Protein AF-A0A239CRB0-F1 (afdb_monomer)

Solvent-accessible surface area (backbone atoms only — not comparable to full-atom values): 4917 Å² total; per-residue (Å²): 134,61,72,75,78,77,42,79,79,86,55,79,52,30,35,32,21,69,44,71,66,49,44,47,54,50,48,21,65,73,70,72,38,98,81,66,84,57,69,67,38,76,74,44,45,62,36,23,24,39,34,59,51,98,89,42,80,48,74,47,40,50,65,60,43,50,77,71,72,47,65,74,43,77,57,84,75,82,84,131

Foldseek 3Di:
DDPCVVDVQPDFAKEFEQALVLVQQVCCVLVVHPDDDPVLCVVAPSQWMWTQDPSDIDIDGVVVCVVVVHDYDYRPHDDD

Radius of gyration: 11.85 Å; Cα contacts (8 Å, |Δi|>4): 120; chains: 1; bounding box: 26×25×32 Å

Nearest PDB structures (foldseek):
  8fqc-assembly1_A  TM=5.863E-01  e=3.894E+00  Agrobacterium phage Milano
  7pub-assembly1_IA  TM=3.514E-01  e=7.694E+00  Trypanosoma brucei brucei

Structure (mmCIF, N/CA/C/O backbone):
data_AF-A0A239CRB0-F1
#
_entry.id   AF-A0A239CRB0-F1
#
loop_
_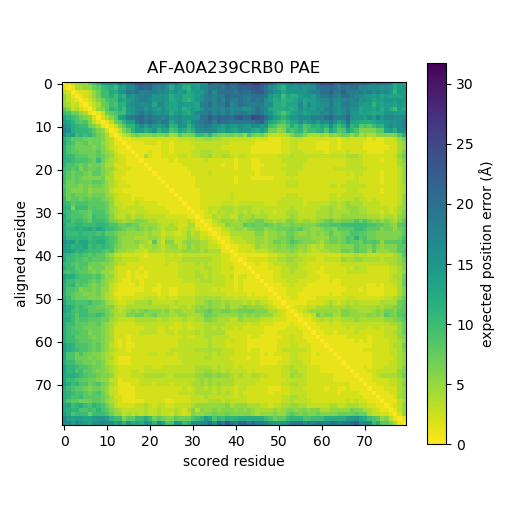atom_site.group_PDB
_atom_site.id
_atom_site.type_symbol
_atom_site.label_atom_id
_atom_site.label_alt_id
_atom_site.label_comp_id
_atom_site.label_asym_id
_atom_site.label_entity_id
_atom_site.label_seq_id
_atom_site.pdbx_PDB_ins_code
_atom_site.Cartn_x
_atom_site.Cartn_y
_atom_site.Cartn_z
_atom_site.occupancy
_atom_site.B_iso_or_equiv
_atom_site.auth_seq_id
_atom_site.auth_comp_id
_atom_site.auth_asym_id
_atom_site.auth_atom_id
_atom_site.pdbx_PDB_model_num
ATOM 1 N N . MET A 1 1 ? -15.991 9.881 10.376 1.00 51.09 1 MET A N 1
ATOM 2 C CA . MET A 1 1 ? -15.955 10.111 8.917 1.00 51.09 1 MET A CA 1
ATOM 3 C C . MET A 1 1 ? -16.075 8.753 8.241 1.00 51.09 1 MET A C 1
ATOM 5 O O . MET A 1 1 ? -15.398 7.842 8.708 1.00 51.09 1 MET A O 1
ATOM 9 N N . LYS A 1 2 ? -16.982 8.544 7.275 1.00 47.09 2 LYS A N 1
ATOM 10 C CA . LYS A 1 2 ? -17.062 7.245 6.581 1.00 47.09 2 LYS A CA 1
ATOM 11 C C . LYS A 1 2 ? -16.018 7.239 5.460 1.00 47.09 2 LYS A C 1
ATOM 13 O O . LYS A 1 2 ? -15.795 8.263 4.835 1.00 47.09 2 LYS A O 1
ATOM 18 N N . LEU A 1 3 ? -15.378 6.098 5.200 1.00 51.34 3 LEU 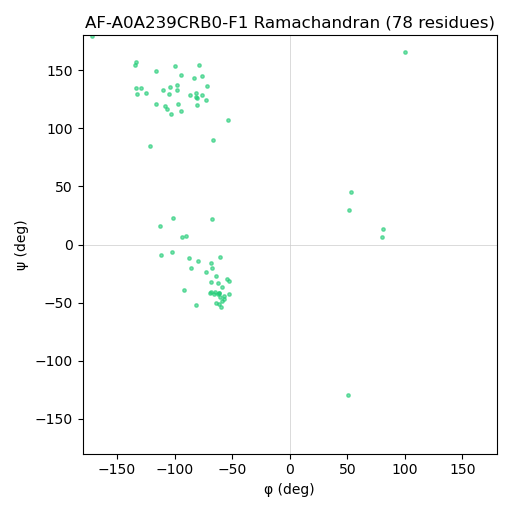A 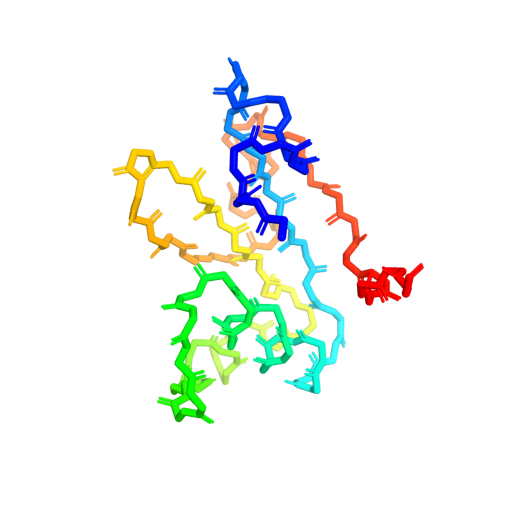N 1
ATOM 19 C CA . LEU A 1 3 ? -14.335 5.944 4.164 1.00 51.34 3 LEU A CA 1
ATOM 20 C C . LEU A 1 3 ? -14.787 6.396 2.762 1.00 51.34 3 LEU A C 1
ATOM 22 O O . LEU A 1 3 ? -13.981 6.901 1.987 1.00 51.34 3 LEU A O 1
ATOM 26 N N . GLN A 1 4 ? -16.089 6.279 2.485 1.00 49.94 4 GLN A N 1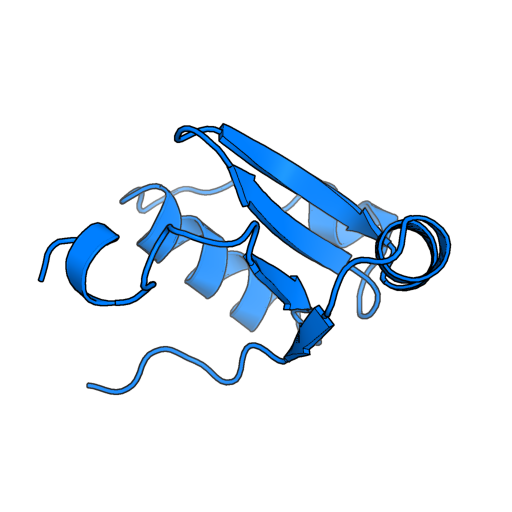
ATOM 27 C CA . GLN A 1 4 ? -16.732 6.740 1.249 1.00 49.94 4 GLN A CA 1
ATOM 28 C C . GLN A 1 4 ? -16.736 8.272 1.101 1.00 49.94 4 GLN A C 1
ATOM 30 O O . GLN A 1 4 ? -16.887 8.776 -0.004 1.00 49.94 4 GLN A O 1
ATOM 35 N N . ASP A 1 5 ? -16.563 9.007 2.205 1.00 50.69 5 ASP A N 1
ATOM 36 C CA . ASP A 1 5 ? -16.505 10.472 2.217 1.00 50.69 5 ASP A CA 1
ATOM 37 C C . ASP A 1 5 ? -15.078 10.992 1.935 1.00 50.69 5 ASP A C 1
ATOM 39 O O . ASP A 1 5 ? -14.912 12.150 1.562 1.00 50.69 5 ASP A O 1
ATOM 43 N N . VAL A 1 6 ? -14.043 10.156 2.127 1.00 55.00 6 VAL A N 1
ATOM 44 C CA . VAL A 1 6 ? -12.618 10.533 1.973 1.00 55.00 6 VAL A CA 1
ATOM 45 C C . VAL A 1 6 ? -12.116 10.261 0.563 1.00 55.00 6 VAL A C 1
ATOM 47 O O . VAL A 1 6 ? -11.362 11.051 -0.002 1.00 55.00 6 VAL A O 1
ATOM 50 N N . PHE A 1 7 ? -12.548 9.144 -0.013 1.00 58.69 7 PHE A N 1
ATOM 51 C CA . PHE A 1 7 ? -12.226 8.784 -1.382 1.00 58.69 7 PHE A CA 1
ATOM 52 C C . PHE A 1 7 ? -13.485 8.934 -2.211 1.00 58.69 7 PHE A C 1
ATOM 54 O O . PHE A 1 7 ? -14.481 8.267 -1.953 1.00 58.69 7 PHE A O 1
ATOM 61 N N . ASN A 1 8 ? -13.448 9.810 -3.211 1.00 51.31 8 ASN A N 1
ATOM 62 C CA . ASN A 1 8 ? -14.494 9.875 -4.219 1.00 51.31 8 ASN A CA 1
ATOM 63 C C . ASN A 1 8 ? -14.421 8.560 -5.021 1.00 51.31 8 ASN A C 1
ATOM 65 O O . ASN A 1 8 ? -13.634 8.453 -5.957 1.00 51.31 8 ASN A O 1
ATOM 69 N N . MET A 1 9 ? -15.153 7.528 -4.578 1.00 52.50 9 MET A N 1
ATOM 70 C CA . MET A 1 9 ? -15.006 6.111 -4.973 1.00 52.50 9 MET A CA 1
ATOM 71 C C . MET A 1 9 ? -15.382 5.801 -6.439 1.00 52.50 9 MET A C 1
ATOM 73 O O . MET A 1 9 ? -15.718 4.665 -6.762 1.00 52.50 9 MET A O 1
ATOM 77 N N . SER A 1 10 ? -15.367 6.787 -7.339 1.00 48.41 10 SER A N 1
ATOM 78 C CA . SER A 1 10 ? -15.644 6.579 -8.762 1.00 48.41 10 SER A CA 1
ATOM 79 C C . SER A 1 10 ? -14.453 6.010 -9.543 1.00 48.41 10 SER A C 1
ATOM 81 O O . SER A 1 10 ? -14.651 5.552 -10.663 1.00 48.41 10 SER A O 1
ATOM 83 N N . GLU A 1 11 ? -13.239 6.019 -8.981 1.00 56.59 11 GLU A N 1
ATOM 84 C CA . GLU A 1 11 ? -12.029 5.478 -9.617 1.00 56.59 11 GLU A CA 1
ATOM 85 C C . GLU A 1 11 ? -11.237 4.608 -8.626 1.00 56.59 11 GLU A C 1
ATOM 87 O O . GLU A 1 11 ? -11.032 4.999 -7.471 1.00 56.59 11 GLU A O 1
ATOM 92 N N . SER A 1 12 ? -10.790 3.424 -9.069 1.00 65.19 12 SER A N 1
ATOM 93 C CA . SER A 1 12 ? -9.895 2.554 -8.296 1.00 65.19 12 SER A CA 1
ATOM 94 C C . SER A 1 12 ? -8.659 3.339 -7.869 1.00 65.19 12 SER A C 1
ATOM 96 O O . SER A 1 12 ? -7.798 3.664 -8.686 1.00 65.19 12 SER A O 1
ATOM 98 N N . THR A 1 13 ? -8.578 3.675 -6.584 1.00 78.06 13 THR A N 1
ATOM 99 C CA . THR A 1 13 ? -7.492 4.505 -6.069 1.00 78.06 13 THR A CA 1
ATOM 100 C C . THR A 1 13 ? -6.416 3.612 -5.467 1.00 78.06 13 THR A C 1
ATOM 102 O O . THR A 1 13 ? -6.684 2.841 -4.542 1.00 78.06 13 THR A O 1
ATOM 105 N N . VAL A 1 14 ? -5.195 3.719 -5.994 1.00 91.31 14 VAL A N 1
ATOM 106 C CA . VAL A 1 14 ? -4.034 2.946 -5.540 1.00 91.31 14 VAL A CA 1
ATOM 107 C C . VAL A 1 14 ? -3.105 3.836 -4.724 1.00 91.31 14 VAL A C 1
ATOM 109 O O . VAL A 1 14 ? -2.693 4.907 -5.177 1.00 91.31 14 VAL A O 1
ATOM 112 N N . PHE A 1 15 ? -2.730 3.367 -3.536 1.00 92.56 15 PHE A N 1
ATOM 113 C CA . PHE A 1 15 ? -1.842 4.070 -2.618 1.00 92.56 15 PHE A CA 1
ATOM 114 C C . PHE A 1 15 ? -0.538 3.316 -2.398 1.00 92.56 15 PHE A C 1
ATOM 116 O O . PHE A 1 15 ? -0.532 2.199 -1.883 1.00 92.56 15 PHE A O 1
ATOM 123 N N . GLN A 1 16 ? 0.580 3.958 -2.717 1.00 95.19 16 GLN A N 1
ATOM 124 C CA . GLN A 1 16 ? 1.910 3.500 -2.338 1.00 95.19 16 GLN A CA 1
ATOM 125 C C . GLN A 1 16 ? 2.217 3.916 -0.901 1.00 95.19 16 GLN A C 1
ATOM 127 O O . GLN A 1 16 ? 2.185 5.104 -0.569 1.00 95.19 16 GLN A O 1
ATOM 132 N N . CYS A 1 17 ? 2.604 2.950 -0.075 1.00 94.44 17 CYS A N 1
ATOM 133 C CA . CYS A 1 17 ? 3.238 3.214 1.214 1.00 94.44 17 CYS A CA 1
ATOM 134 C C . CYS A 1 17 ? 4.756 3.085 1.041 1.00 94.44 17 CYS A C 1
ATOM 136 O O . CYS A 1 17 ? 5.222 2.120 0.443 1.00 94.44 17 CYS A O 1
ATOM 138 N N . VAL A 1 18 ? 5.543 4.042 1.545 1.00 93.62 18 VAL A N 1
ATOM 139 C CA . VAL A 1 18 ? 7.019 4.010 1.435 1.00 93.62 18 VAL A CA 1
ATOM 140 C C . VAL A 1 18 ? 7.701 3.560 2.726 1.00 93.62 18 VAL A C 1
ATOM 142 O O . VAL A 1 18 ? 8.901 3.299 2.733 1.00 93.62 18 VAL A O 1
ATOM 145 N N . THR A 1 19 ? 6.938 3.383 3.809 1.00 95.06 19 THR A N 1
ATOM 146 C CA . THR A 1 19 ? 7.406 2.769 5.061 1.00 95.06 19 THR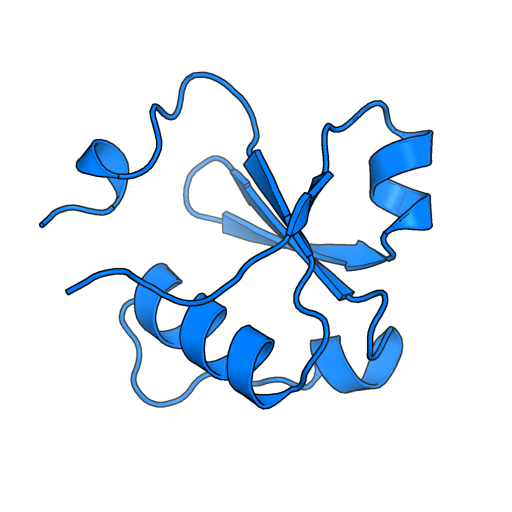 A CA 1
ATOM 147 C C . THR A 1 19 ? 6.414 1.729 5.592 1.00 95.06 19 THR A C 1
ATOM 149 O O . THR A 1 19 ? 5.214 1.804 5.327 1.00 95.06 19 THR A O 1
ATOM 152 N N . GLN A 1 20 ? 6.897 0.787 6.414 1.00 94.56 20 GLN A N 1
ATOM 153 C CA . GLN A 1 20 ? 6.032 -0.199 7.078 1.00 94.56 20 GLN A CA 1
ATOM 154 C C . GLN A 1 20 ? 5.027 0.463 8.025 1.00 94.56 20 GLN A C 1
ATOM 156 O O . GLN A 1 20 ? 3.908 -0.025 8.181 1.00 94.56 20 GLN A O 1
ATOM 161 N N . LEU A 1 21 ? 5.418 1.579 8.651 1.00 93.56 21 LEU A N 1
ATOM 162 C CA . LEU A 1 21 ? 4.535 2.360 9.511 1.00 93.56 21 LEU A CA 1
ATOM 163 C C . LEU A 1 21 ? 3.343 2.886 8.707 1.00 93.56 21 LEU A C 1
ATOM 165 O O . LEU A 1 21 ? 2.206 2.608 9.069 1.00 93.56 21 LEU A O 1
ATOM 169 N N . GLN A 1 22 ? 3.609 3.526 7.567 1.00 93.25 22 GLN A N 1
ATOM 170 C CA . GLN A 1 22 ? 2.572 3.993 6.645 1.00 93.25 22 GLN A CA 1
ATOM 171 C C . GLN A 1 22 ? 1.665 2.860 6.163 1.00 93.25 22 GLN A C 1
ATOM 173 O O . GLN A 1 22 ? 0.452 3.018 6.174 1.00 93.25 22 GLN A O 1
ATOM 178 N N . ALA A 1 23 ? 2.230 1.706 5.793 1.00 93.62 23 ALA A N 1
ATOM 179 C CA . ALA A 1 23 ? 1.441 0.542 5.389 1.00 93.62 23 ALA A CA 1
ATOM 180 C C . ALA A 1 23 ? 0.526 0.043 6.517 1.00 93.62 23 ALA A C 1
ATOM 182 O O . ALA A 1 23 ? -0.639 -0.281 6.290 1.00 93.62 23 ALA A O 1
ATOM 183 N N . THR A 1 24 ? 1.042 0.019 7.748 1.00 93.06 24 THR A N 1
ATOM 184 C CA . THR A 1 24 ? 0.269 -0.365 8.934 1.00 93.06 24 THR A CA 1
ATOM 185 C C . THR A 1 24 ? -0.863 0.627 9.185 1.00 93.06 24 THR A C 1
ATOM 187 O O . THR A 1 24 ? -2.007 0.218 9.343 1.00 93.06 24 THR A O 1
ATOM 190 N N . GLU A 1 25 ? -0.565 1.925 9.211 1.00 91.88 25 GLU A N 1
ATOM 191 C CA . GLU A 1 25 ? -1.550 2.991 9.430 1.00 91.88 25 GLU A CA 1
ATOM 192 C C . GLU A 1 25 ? -2.619 3.022 8.338 1.00 91.88 25 GLU A C 1
ATOM 194 O O . GLU A 1 25 ? -3.805 3.156 8.637 1.00 91.88 25 GLU A O 1
ATOM 199 N N . PHE A 1 26 ? -2.213 2.852 7.080 1.00 90.44 26 PHE A N 1
ATOM 200 C CA . PHE A 1 26 ? -3.125 2.791 5.949 1.00 90.44 26 PHE A CA 1
ATOM 201 C C . PHE A 1 26 ? -4.116 1.637 6.115 1.00 90.44 26 PHE A C 1
ATOM 203 O O . PHE A 1 26 ? -5.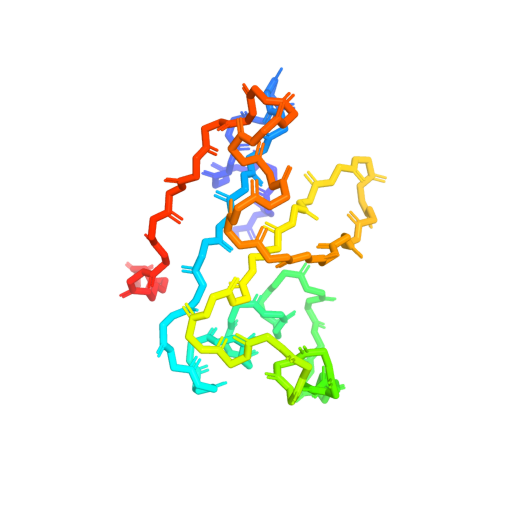324 1.864 6.111 1.00 90.44 26 PHE A O 1
ATOM 210 N N . LEU A 1 27 ? -3.618 0.417 6.347 1.00 90.12 27 LEU A N 1
ATOM 211 C CA . LEU A 1 27 ? -4.461 -0.768 6.506 1.00 90.12 27 LEU A CA 1
ATOM 212 C C . LEU A 1 27 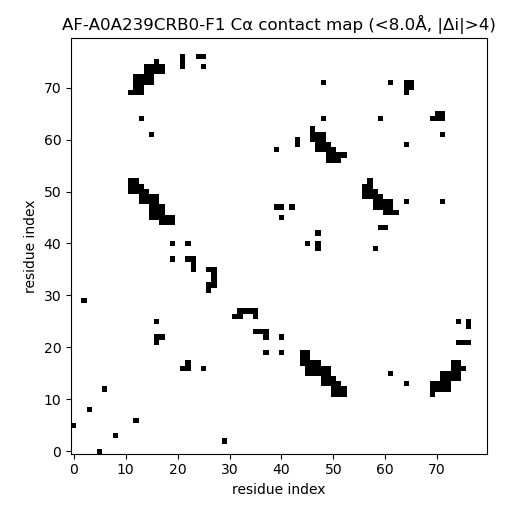? -5.358 -0.693 7.745 1.00 90.12 27 LEU A C 1
ATOM 214 O O . LEU A 1 27 ? -6.524 -1.067 7.653 1.00 90.12 27 LEU A O 1
ATOM 218 N N . ARG A 1 28 ? -4.853 -0.202 8.886 1.00 90.12 28 ARG A N 1
ATOM 219 C CA . ARG A 1 28 ? -5.659 -0.063 10.114 1.00 90.12 28 ARG A CA 1
ATOM 220 C C . ARG A 1 28 ? -6.869 0.827 9.890 1.00 90.12 28 ARG A C 1
ATOM 222 O O . ARG A 1 28 ? -7.984 0.442 10.230 1.00 90.12 28 ARG A O 1
ATOM 229 N N . THR A 1 29 ? -6.651 1.996 9.293 1.00 86.94 29 THR A N 1
ATOM 230 C CA . THR A 1 29 ? -7.734 2.940 9.011 1.00 86.94 29 THR A CA 1
ATOM 231 C C . THR A 1 29 ? -8.676 2.405 7.941 1.00 86.94 29 THR A C 1
ATOM 233 O O . THR A 1 29 ? -9.890 2.529 8.078 1.00 86.94 29 THR A O 1
ATOM 236 N N . LEU A 1 30 ? -8.133 1.781 6.894 1.00 84.12 30 LEU A N 1
ATOM 237 C CA . LEU A 1 30 ? -8.916 1.258 5.778 1.00 84.12 30 LEU A CA 1
ATOM 238 C C . LEU A 1 30 ? -9.835 0.104 6.191 1.00 84.12 30 LEU A C 1
ATOM 240 O O . LEU A 1 30 ? -10.990 0.059 5.778 1.00 84.12 30 LEU A O 1
ATOM 244 N N . LEU A 1 31 ? -9.324 -0.819 7.006 1.00 83.88 31 LEU A N 1
ATOM 245 C CA . LEU A 1 31 ? -10.059 -1.992 7.481 1.00 83.88 31 LEU A CA 1
ATOM 246 C C . LEU A 1 31 ? -10.856 -1.708 8.761 1.00 83.88 31 LEU A C 1
ATOM 248 O O . LEU A 1 31 ? -11.695 -2.517 9.144 1.00 83.88 31 LEU A O 1
ATOM 252 N N . ASN A 1 32 ? -10.622 -0.559 9.407 1.00 85.12 32 ASN A N 1
ATOM 253 C CA . ASN A 1 32 ? -11.139 -0.235 10.737 1.00 85.12 32 ASN A CA 1
ATOM 254 C C . ASN A 1 32 ? -10.788 -1.331 11.767 1.00 85.12 32 ASN A C 1
ATOM 256 O O . ASN A 1 32 ? -11.630 -1.776 12.549 1.00 85.12 32 ASN A O 1
ATOM 260 N N . GLU A 1 33 ? -9.530 -1.778 11.739 1.00 84.00 33 GLU A N 1
ATOM 261 C CA . GLU A 1 33 ? -8.999 -2.841 12.594 1.00 84.00 33 GLU A CA 1
ATOM 262 C C . GLU A 1 33 ? -7.705 -2.402 13.289 1.00 84.00 33 GLU A C 1
ATOM 264 O O . GLU A 1 33 ? -6.776 -1.914 12.652 1.00 84.00 33 GLU A O 1
ATOM 269 N N . ASP A 1 34 ? -7.579 -2.665 14.592 1.00 81.56 34 ASP A N 1
ATOM 270 C CA . ASP A 1 34 ? -6.357 -2.341 15.351 1.00 81.56 34 ASP A CA 1
ATOM 271 C C . ASP A 1 34 ? -5.176 -3.272 15.019 1.00 81.56 34 ASP A C 1
ATOM 273 O O . ASP A 1 34 ? -3.998 -2.932 15.216 1.00 81.56 34 ASP A O 1
ATOM 277 N N . ARG A 1 35 ? -5.472 -4.478 14.524 1.00 83.00 35 ARG A N 1
ATOM 278 C CA . ARG A 1 35 ? -4.497 -5.546 14.277 1.00 83.00 35 ARG A CA 1
ATOM 279 C C . ARG A 1 35 ? -4.503 -5.957 12.816 1.00 83.00 35 ARG A C 1
ATOM 281 O O . ARG A 1 35 ? -5.105 -6.955 12.449 1.00 83.00 35 ARG A O 1
ATOM 288 N N . VAL A 1 36 ? -3.749 -5.224 12.013 1.00 86.25 36 VAL A N 1
ATOM 289 C CA . VAL A 1 36 ? -3.546 -5.552 10.602 1.00 86.25 36 VAL A CA 1
ATOM 290 C C . VAL A 1 36 ? -2.230 -6.288 10.399 1.00 86.25 36 VAL A C 1
ATOM 292 O O . VAL A 1 36 ? -1.197 -5.943 10.978 1.00 86.25 36 VAL A O 1
ATOM 295 N N . SER A 1 37 ? -2.272 -7.324 9.568 1.00 81.25 37 SER A N 1
ATOM 296 C CA . SER A 1 37 ? -1.069 -8.008 9.112 1.00 81.25 37 SER A CA 1
ATOM 297 C C . SER A 1 37 ? -0.380 -7.168 8.042 1.00 81.25 37 SER A C 1
ATOM 299 O O . SER A 1 37 ? -0.997 -6.794 7.048 1.00 81.25 37 SER A O 1
ATOM 301 N N . THR A 1 38 ? 0.916 -6.915 8.216 1.00 82.50 38 THR A N 1
ATOM 302 C CA . THR A 1 38 ? 1.759 -6.285 7.190 1.00 82.50 38 THR A CA 1
ATOM 303 C C . THR A 1 38 ? 2.620 -7.297 6.443 1.00 82.50 38 THR A C 1
ATOM 305 O O . THR A 1 38 ? 3.600 -6.918 5.821 1.00 82.50 38 THR A O 1
ATOM 308 N N . VAL A 1 39 ? 2.245 -8.582 6.418 1.00 82.81 39 VAL A N 1
ATOM 309 C CA . VAL A 1 39 ? 2.989 -9.619 5.669 1.00 82.81 39 VAL A CA 1
ATOM 310 C C . VAL A 1 39 ? 3.199 -9.231 4.197 1.00 82.81 39 VAL A C 1
ATOM 312 O O . VAL A 1 39 ? 4.230 -9.538 3.609 1.00 82.81 39 VAL A O 1
ATOM 315 N N . TYR A 1 40 ? 2.264 -8.487 3.608 1.00 81.88 40 TYR A N 1
ATOM 316 C CA . TYR A 1 40 ? 2.376 -7.986 2.237 1.00 81.88 40 TYR A CA 1
ATOM 317 C C . TYR A 1 40 ? 3.470 -6.927 2.056 1.00 81.88 40 TYR A C 1
ATOM 319 O O . TYR A 1 40 ? 4.122 -6.896 1.013 1.00 81.88 40 TYR A O 1
ATOM 327 N N . TRP A 1 41 ? 3.720 -6.110 3.085 1.00 90.94 41 TRP A N 1
ATOM 328 C CA . TRP A 1 41 ? 4.849 -5.179 3.106 1.00 90.94 41 TRP A CA 1
ATOM 329 C C . TRP A 1 41 ? 6.172 -5.928 2.966 1.00 90.94 41 TRP A C 1
ATOM 331 O O . TRP A 1 41 ? 7.086 -5.464 2.290 1.00 90.94 41 TRP A O 1
ATOM 341 N N . ASP A 1 42 ? 6.285 -7.114 3.565 1.00 90.56 42 ASP A N 1
ATOM 342 C CA . ASP A 1 42 ? 7.524 -7.882 3.513 1.00 90.56 42 ASP A CA 1
ATOM 343 C C . ASP A 1 42 ? 7.864 -8.423 2.122 1.00 90.56 42 ASP A C 1
ATOM 345 O O . ASP A 1 42 ? 9.027 -8.748 1.882 1.00 90.56 42 ASP A O 1
ATOM 349 N N . VAL A 1 43 ? 6.896 -8.440 1.200 1.00 93.44 43 VAL A N 1
ATOM 350 C CA . VAL A 1 43 ? 7.086 -8.876 -0.188 1.00 93.44 43 VAL A CA 1
ATOM 351 C C . VAL A 1 43 ? 7.697 -7.769 -1.050 1.00 93.44 43 VAL A C 1
ATOM 353 O O . VAL A 1 43 ? 8.698 -8.008 -1.724 1.00 93.44 43 VAL A O 1
ATOM 356 N N . TYR A 1 44 ? 7.113 -6.564 -1.041 1.00 94.62 44 TYR A N 1
ATOM 357 C CA . TYR A 1 44 ? 7.490 -5.480 -1.966 1.00 94.62 44 TYR A CA 1
ATOM 358 C C . TYR A 1 44 ? 8.174 -4.281 -1.296 1.00 94.62 44 TYR A C 1
ATOM 360 O O . TYR A 1 44 ? 8.689 -3.409 -2.002 1.00 94.62 44 TYR A O 1
ATOM 368 N N . LYS A 1 45 ? 8.209 -4.234 0.041 1.00 95.44 45 LYS A N 1
ATOM 369 C CA . LYS A 1 45 ? 8.818 -3.167 0.851 1.00 95.44 45 LYS A CA 1
ATOM 370 C C . LYS A 1 45 ? 8.331 -1.785 0.396 1.00 95.44 45 LYS A C 1
ATOM 372 O O . LYS A 1 45 ? 7.128 -1.606 0.233 1.00 95.44 45 LYS A O 1
ATOM 377 N N . GLU A 1 46 ? 9.216 -0.826 0.145 1.00 96.12 46 GLU A N 1
ATOM 378 C CA . GLU A 1 46 ? 8.886 0.533 -0.312 1.00 96.12 46 GLU A CA 1
ATOM 379 C C . GLU A 1 46 ? 8.145 0.607 -1.656 1.00 96.12 46 GLU A C 1
ATOM 381 O O . GLU A 1 46 ? 7.618 1.660 -2.020 1.00 96.12 46 GLU A O 1
ATOM 386 N N . ASN A 1 47 ? 8.067 -0.504 -2.390 1.00 95.94 47 ASN A N 1
ATOM 387 C CA . ASN A 1 47 ? 7.272 -0.611 -3.607 1.00 95.94 47 ASN A CA 1
ATOM 388 C C . ASN A 1 47 ? 5.862 -1.160 -3.348 1.00 95.94 47 ASN A C 1
ATOM 390 O O . ASN A 1 47 ? 5.150 -1.437 -4.305 1.00 95.94 47 ASN A O 1
ATOM 394 N N . THR A 1 48 ? 5.448 -1.359 -2.094 1.00 96.38 48 THR A N 1
ATOM 395 C CA . THR A 1 48 ? 4.117 -1.893 -1.784 1.00 96.38 48 THR A CA 1
ATOM 396 C C . THR A 1 48 ? 3.042 -0.844 -2.056 1.00 96.38 48 THR A C 1
ATOM 398 O O . THR A 1 48 ? 3.061 0.259 -1.503 1.00 96.38 48 THR A O 1
ATOM 401 N N . CYS A 1 49 ? 2.077 -1.221 -2.883 1.00 95.06 49 CYS A N 1
ATOM 402 C CA . CYS A 1 49 ? 0.878 -0.459 -3.177 1.00 95.06 49 CYS A CA 1
ATOM 403 C C . CYS A 1 49 ? -0.363 -1.218 -2.709 1.00 95.06 49 CYS A C 1
ATOM 405 O O . CYS A 1 49 ? -0.384 -2.450 -2.740 1.00 95.06 49 CYS A O 1
ATOM 407 N N . TYR A 1 50 ? -1.390 -0.469 -2.319 1.00 92.81 50 TYR A N 1
ATOM 408 C CA . TYR A 1 50 ? -2.683 -0.978 -1.883 1.00 92.81 50 TYR A CA 1
ATOM 409 C C . TYR A 1 50 ? -3.800 -0.348 -2.711 1.00 92.81 50 TYR A C 1
ATOM 411 O O . TYR A 1 50 ? -3.850 0.872 -2.854 1.00 92.81 50 TYR A O 1
ATOM 419 N N . GLU A 1 51 ? -4.698 -1.173 -3.230 1.00 90.38 51 GLU A N 1
ATOM 420 C CA . GLU A 1 51 ? -5.913 -0.750 -3.930 1.00 90.38 51 GLU A CA 1
ATOM 421 C C . GLU A 1 51 ? -7.118 -1.097 -3.055 1.00 90.38 51 GLU A C 1
ATOM 423 O O . GLU A 1 51 ? -7.213 -2.223 -2.562 1.00 90.38 51 GLU A O 1
ATOM 428 N N . LEU A 1 52 ? -8.042 -0.150 -2.880 1.00 82.88 52 LEU A N 1
ATOM 429 C CA . LEU A 1 52 ? -9.369 -0.444 -2.344 1.00 82.88 52 LEU A CA 1
ATOM 430 C C . LEU A 1 52 ? -10.371 -0.449 -3.496 1.00 82.88 52 LEU A C 1
ATOM 432 O O . LEU A 1 52 ? -10.677 0.605 -4.053 1.00 82.88 52 LEU A O 1
ATOM 436 N N . SER A 1 53 ? -10.915 -1.620 -3.807 1.00 80.94 53 SER A N 1
ATOM 437 C CA . SER A 1 53 ? -11.966 -1.773 -4.813 1.00 80.94 53 SER A CA 1
ATOM 438 C C . SER A 1 53 ? -13.087 -2.638 -4.253 1.00 80.94 53 SER A C 1
ATOM 440 O O . SER A 1 53 ? -12.828 -3.687 -3.670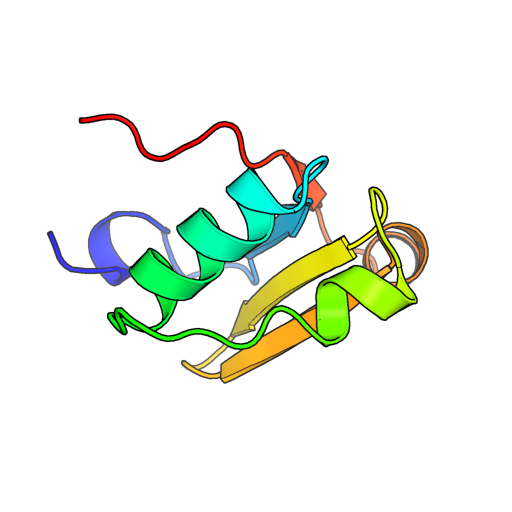 1.00 80.94 53 SER A O 1
ATOM 442 N N . GLU A 1 54 ? -14.331 -2.165 -4.356 1.00 79.56 54 GLU A N 1
ATOM 443 C CA . GLU A 1 54 ? -15.535 -2.884 -3.896 1.00 79.56 54 GLU A CA 1
ATOM 444 C C . GLU A 1 54 ? -15.470 -3.392 -2.435 1.00 79.56 54 GLU A C 1
ATOM 446 O O . GLU A 1 54 ? -16.083 -4.394 -2.073 1.00 79.56 54 GLU A O 1
ATOM 451 N N . GLY A 1 55 ? -14.732 -2.695 -1.563 1.00 75.25 55 GLY A N 1
ATOM 452 C CA . GLY A 1 55 ? -14.545 -3.091 -0.159 1.00 75.25 55 GLY A CA 1
ATOM 453 C C . GLY A 1 55 ? -13.493 -4.184 0.066 1.00 75.25 55 GLY A C 1
ATOM 454 O O . GLY A 1 55 ? -13.328 -4.644 1.195 1.00 75.25 55 GLY A O 1
ATOM 455 N N . ILE A 1 56 ? -12.765 -4.579 -0.977 1.00 82.56 56 ILE A N 1
ATOM 456 C CA . ILE A 1 56 ? -11.647 -5.520 -0.919 1.00 82.56 56 ILE A CA 1
ATOM 457 C C . ILE A 1 56 ? -10.338 -4.737 -1.028 1.00 82.56 56 ILE A C 1
ATOM 459 O O . ILE A 1 56 ? -10.199 -3.838 -1.859 1.00 82.56 56 ILE A O 1
ATOM 463 N N . VAL A 1 57 ? -9.374 -5.095 -0.178 1.00 86.25 57 VAL A N 1
ATOM 464 C CA . VAL A 1 57 ? -8.011 -4.564 -0.238 1.00 86.25 57 VAL A CA 1
ATOM 465 C C . VAL A 1 57 ? -7.139 -5.517 -1.041 1.00 86.25 57 VAL A C 1
ATOM 467 O O . VAL A 1 57 ? -6.872 -6.639 -0.605 1.00 86.25 57 VAL A O 1
ATOM 470 N N . SER A 1 58 ? -6.665 -5.047 -2.187 1.00 90.69 58 SER A N 1
ATOM 471 C CA . SER A 1 58 ? -5.651 -5.721 -2.998 1.00 90.69 58 SER A CA 1
ATOM 472 C C . SER A 1 58 ? -4.284 -5.088 -2.748 1.00 90.69 58 SER A C 1
ATOM 474 O O . SER A 1 58 ? -4.187 -3.916 -2.381 1.00 90.69 58 SER A O 1
ATOM 476 N N . TYR A 1 59 ? -3.210 -5.853 -2.945 1.00 93.25 59 TYR A N 1
ATOM 477 C CA . TYR A 1 59 ? -1.841 -5.360 -2.810 1.00 93.25 59 TYR A CA 1
ATOM 478 C C . TYR A 1 59 ? -0.971 -5.816 -3.981 1.00 93.25 59 TYR A C 1
ATOM 480 O O . TYR A 1 59 ? -1.218 -6.851 -4.598 1.00 93.25 59 TYR A O 1
ATOM 488 N N . GLY A 1 60 ? 0.078 -5.054 -4.264 1.00 95.12 60 GLY A N 1
ATOM 489 C CA . GLY A 1 60 ? 0.995 -5.330 -5.366 1.00 95.12 60 GLY A CA 1
ATOM 490 C C . GLY A 1 60 ? 2.208 -4.413 -5.335 1.00 95.12 60 GLY A C 1
ATOM 491 O O . GLY A 1 60 ? 2.328 -3.554 -4.461 1.00 95.12 60 GLY A O 1
ATOM 492 N N . SER A 1 61 ? 3.119 -4.590 -6.290 1.00 95.94 61 SER A N 1
ATOM 493 C CA . SER A 1 61 ? 4.232 -3.658 -6.467 1.00 95.94 61 SER A CA 1
ATOM 494 C C . SER A 1 61 ? 3.782 -2.393 -7.206 1.00 95.94 61 SER A C 1
ATOM 496 O O . SER A 1 61 ? 2.854 -2.431 -8.014 1.00 95.94 61 SER A O 1
ATOM 498 N N . THR A 1 62 ? 4.485 -1.279 -7.003 1.00 95.56 62 THR A N 1
ATOM 499 C CA . THR A 1 62 ? 4.278 -0.039 -7.766 1.00 95.56 62 THR A CA 1
ATOM 500 C C . THR A 1 62 ? 4.347 -0.290 -9.272 1.00 95.56 62 THR A C 1
ATOM 502 O O . THR A 1 62 ? 3.495 0.188 -10.011 1.00 95.56 62 THR A O 1
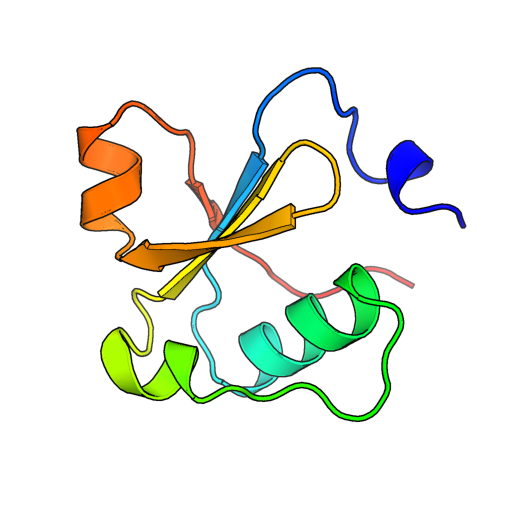ATOM 505 N N . GLY A 1 63 ? 5.316 -1.097 -9.725 1.00 96.00 63 GLY A N 1
ATOM 506 C CA . GLY A 1 63 ? 5.444 -1.475 -11.135 1.00 96.00 63 GLY A CA 1
ATOM 507 C C . GLY A 1 63 ? 4.215 -2.216 -11.660 1.00 96.00 63 GLY A C 1
ATOM 508 O O . GLY A 1 63 ? 3.692 -1.845 -12.700 1.00 96.00 63 GLY A O 1
ATOM 509 N N . HIS A 1 64 ? 3.686 -3.183 -10.900 1.00 95.50 64 HIS A N 1
ATOM 510 C CA . HIS A 1 64 ? 2.487 -3.928 -11.291 1.00 95.50 64 HIS A CA 1
ATOM 511 C C . HIS A 1 64 ? 1.288 -3.009 -11.556 1.00 95.50 64 HIS A C 1
ATOM 513 O O . HIS A 1 64 ? 0.617 -3.160 -12.572 1.00 95.50 64 HIS A O 1
ATOM 519 N N . PHE A 1 65 ? 1.016 -2.048 -10.673 1.00 93.94 65 PHE A N 1
ATOM 520 C CA . PHE A 1 65 ? -0.115 -1.137 -10.862 1.00 93.94 65 PHE A CA 1
ATOM 521 C C . PHE A 1 65 ? 0.104 -0.167 -12.027 1.00 93.94 65 PHE A C 1
ATOM 523 O O . PHE A 1 65 ? -0.809 0.031 -12.830 1.00 93.94 65 PHE A O 1
ATOM 530 N N . LEU A 1 66 ? 1.313 0.383 -12.171 1.00 93.38 66 LEU A N 1
ATOM 531 C CA . LEU A 1 66 ? 1.645 1.264 -13.295 1.00 93.38 66 LEU A CA 1
ATOM 532 C C . LEU A 1 66 ? 1.527 0.540 -14.645 1.00 93.38 66 LEU A C 1
ATOM 534 O O . LEU A 1 66 ? 0.942 1.091 -15.577 1.00 93.38 66 LEU A O 1
ATOM 538 N N . ASP A 1 67 ? 2.006 -0.704 -14.737 1.00 96.06 67 ASP A N 1
ATOM 539 C CA . ASP A 1 67 ? 1.921 -1.526 -15.952 1.00 96.06 67 ASP A CA 1
ATOM 540 C C . ASP A 1 67 ? 0.465 -1.847 -16.339 1.00 96.06 67 ASP A C 1
ATOM 542 O O . ASP A 1 67 ? 0.158 -2.019 -17.518 1.00 96.06 67 ASP A O 1
ATOM 546 N N . ASN A 1 68 ? -0.447 -1.880 -15.360 1.00 92.88 68 ASN A N 1
ATOM 547 C CA . ASN A 1 68 ? -1.887 -2.064 -15.570 1.00 92.88 68 ASN A CA 1
ATOM 548 C C . ASN A 1 68 ? -2.656 -0.741 -15.764 1.00 92.88 68 ASN A C 1
ATOM 550 O O . ASN A 1 68 ? -3.884 -0.750 -15.830 1.00 92.88 68 ASN A O 1
ATOM 554 N N . GLY A 1 69 ? -1.960 0.396 -15.878 1.00 90.56 69 GLY A N 1
ATOM 555 C CA . GLY A 1 69 ? -2.569 1.694 -16.180 1.00 90.56 69 GLY A CA 1
ATOM 556 C C . GLY A 1 69 ? -3.198 2.410 -14.983 1.00 90.56 69 GLY A C 1
ATOM 557 O O . GLY A 1 69 ? -3.926 3.384 -15.175 1.00 90.56 69 GLY A O 1
ATOM 558 N N . TYR A 1 70 ? -2.919 1.965 -13.758 1.00 89.56 70 TYR A N 1
ATOM 559 C CA . TYR A 1 70 ? -3.397 2.640 -12.556 1.00 89.56 70 TYR A CA 1
ATOM 560 C C . TYR A 1 70 ? -2.591 3.905 -12.260 1.00 89.56 70 TYR A C 1
ATOM 562 O O . TYR A 1 70 ? -1.369 3.950 -12.418 1.00 89.56 70 TYR A O 1
ATOM 570 N N . SER A 1 71 ? -3.277 4.918 -11.730 1.00 89.12 71 SER A N 1
ATOM 571 C CA . SER A 1 71 ? -2.623 6.046 -11.069 1.00 89.12 71 SER A CA 1
ATOM 572 C C . SER A 1 71 ? -2.251 5.655 -9.640 1.00 89.12 71 SER A C 1
ATOM 574 O O . SER A 1 71 ? -3.104 5.213 -8.871 1.00 89.12 71 SER A O 1
ATOM 576 N N . VAL A 1 72 ? -0.978 5.829 -9.281 1.00 91.12 72 VAL A N 1
ATOM 577 C CA . VAL A 1 72 ? -0.467 5.521 -7.941 1.00 91.12 72 VAL A CA 1
ATOM 578 C C . VAL A 1 72 ? -0.194 6.819 -7.188 1.00 91.12 72 VAL A C 1
ATOM 580 O O . VAL A 1 72 ? 0.688 7.597 -7.560 1.00 91.12 72 VAL A O 1
ATOM 583 N N . ALA A 1 73 ? -0.922 7.039 -6.096 1.00 90.81 73 ALA A N 1
ATOM 584 C CA . ALA A 1 73 ? -0.695 8.149 -5.178 1.00 90.81 73 ALA A CA 1
ATOM 585 C C . ALA A 1 73 ? 0.195 7.712 -4.007 1.00 90.81 73 ALA A C 1
ATOM 587 O O . ALA A 1 73 ? 0.104 6.586 -3.527 1.00 90.81 73 ALA A O 1
ATOM 588 N N . ARG A 1 74 ? 1.049 8.604 -3.495 1.00 91.19 74 ARG A N 1
ATOM 589 C CA . ARG A 1 74 ? 1.806 8.326 -2.263 1.00 91.19 74 ARG A CA 1
ATOM 590 C C . ARG A 1 74 ? 0.946 8.602 -1.040 1.00 91.19 74 ARG A C 1
ATOM 592 O O . ARG A 1 74 ? 0.381 9.687 -0.917 1.00 91.19 74 ARG A O 1
ATOM 599 N N . PHE A 1 75 ? 0.905 7.647 -0.120 1.00 91.56 75 PHE A N 1
ATOM 600 C CA . PHE A 1 75 ? 0.282 7.839 1.179 1.00 91.56 75 PHE A CA 1
ATOM 601 C C . PHE A 1 75 ? 1.233 8.588 2.123 1.00 91.56 75 PHE A C 1
ATOM 603 O O . PHE A 1 75 ? 2.331 8.117 2.418 1.00 91.56 75 PHE A O 1
ATOM 610 N N . ASN A 1 76 ? 0.799 9.756 2.602 1.00 87.31 76 ASN A N 1
ATOM 611 C CA . ASN A 1 76 ? 1.575 10.631 3.491 1.00 87.31 76 ASN A CA 1
ATOM 612 C C . ASN A 1 76 ? 0.980 10.728 4.910 1.00 87.31 76 ASN A C 1
ATOM 614 O O . ASN A 1 76 ? 1.346 11.632 5.655 1.00 87.31 76 ASN A O 1
ATOM 618 N N . GLY A 1 77 ? 0.082 9.809 5.282 1.00 85.00 77 GLY A N 1
ATOM 619 C CA . GLY A 1 77 ? -0.677 9.864 6.534 1.00 85.00 77 GLY A CA 1
ATOM 620 C C . GLY A 1 77 ? -2.103 10.387 6.338 1.00 85.00 77 GLY A C 1
ATOM 621 O O . GLY A 1 77 ? -2.444 10.946 5.293 1.00 85.00 77 GLY A O 1
ATOM 622 N N . TRP A 1 78 ? -2.940 10.183 7.353 1.00 81.69 78 TRP A N 1
ATOM 623 C CA . TRP A 1 78 ? -4.283 10.756 7.426 1.00 81.69 78 TRP A CA 1
ATOM 624 C C . TRP A 1 78 ? -4.177 12.149 8.053 1.00 81.69 78 TRP A C 1
ATOM 626 O O . TRP A 1 78 ? -3.530 12.303 9.084 1.00 81.69 78 TRP A O 1
ATOM 636 N N . SER A 1 79 ? -4.748 13.172 7.418 1.00 71.06 79 SER A N 1
ATOM 637 C CA . SER A 1 79 ? -4.877 14.489 8.054 1.00 71.06 79 SER A CA 1
ATOM 638 C C . SER A 1 79 ? -5.943 14.422 9.152 1.00 71.06 79 SER A C 1
ATOM 640 O O . SER A 1 79 ? -6.987 13.809 8.923 1.00 71.06 79 SER A O 1
ATOM 642 N N . ASP A 1 80 ? -5.655 15.019 10.314 1.00 54.97 80 ASP A N 1
ATOM 643 C CA . ASP A 1 80 ? -6.586 15.156 11.450 1.00 54.97 80 ASP A CA 1
ATOM 644 C C . ASP A 1 80 ? -7.823 16.010 11.119 1.00 54.97 80 ASP A C 1
ATOM 646 O O . ASP A 1 80 ? -7.681 17.009 10.368 1.00 54.97 80 ASP A O 1
#

Organism: NCBI:txid312168

Mean predicted aligned error: 5.53 Å

Secondary structure (DSSP, 8-state):
--HHHHS-TTS-EEEE-SSHHHHHHHHHHHHT-S----TTHHHHGGGEEEEEETTEEEEEEHHHHHHTT--EEEP-----

Sequence (80 aa):
MKLQDVFNMSESTVFQCVTQLQATEFLRTLLNEDRVSTVYWDVYKENTCYELSEGIVSYGSTGHFLDNGYSVARFNGWSD

pLDDT: mean 83.54, std 14.47, range [47.09, 96.38]